Protein AF-W4L578-F1 (afdb_monomer_lite)

Secondary structure (DSSP, 8-state):
--HHHHHHHHHHHHHHHHHTT-HHHHHHHHHHHHHHHHHTT-HHHHHHHHHHHHHHHHHHTT-------

pLDDT: mean 87.93, std 13.89, range [42.75, 97.69]

Radius of gyration: 12.35 Å; chains: 1; bounding box: 31×28×29 Å

Sequence (69 aa):
MSKGATYSKIFRKAGLAWGKGDLNKAMALLQEGLDLATERGDTDAARMLQADLERYQGLARGETIDLSS

Organism: NCBI:txid1429439

Foldseek 3Di:
DDPVVVLVVLQVVLVVCVVVVNLVVSLVSLVVQLVVCVVVVVVVSNVVSVVVNVVSVCVVVVNPPPPPD

Structure (mmCIF, N/CA/C/O backbone):
data_AF-W4L578-F1
#
_entry.id   AF-W4L578-F1
#
loop_
_atom_site.group_PDB
_atom_site.id
_atom_site.type_symbol
_atom_site.label_atom_id
_atom_site.label_alt_id
_atom_site.label_comp_id
_atom_site.label_asym_id
_atom_site.label_entity_id
_atom_site.label_seq_id
_atom_site.pdbx_PDB_ins_code
_atom_site.Cartn_x
_atom_site.Cartn_y
_atom_site.Cartn_z
_atom_site.occupancy
_atom_site.B_iso_or_equiv
_atom_site.auth_seq_id
_atom_site.auth_comp_id
_atom_site.auth_asym_id
_atom_site.auth_atom_id
_atom_site.pdbx_PDB_model_num
ATOM 1 N N . MET A 1 1 ? -6.095 -13.519 14.779 1.00 53.38 1 MET A N 1
ATOM 2 C CA . MET A 1 1 ? -4.905 -12.987 14.076 1.00 53.38 1 MET A CA 1
ATOM 3 C C . MET A 1 1 ? -4.654 -11.581 14.597 1.00 53.38 1 MET A C 1
ATOM 5 O O . MET A 1 1 ? -5.609 -10.820 14.661 1.00 53.38 1 MET A O 1
ATOM 9 N N . SER A 1 2 ? -3.434 -11.253 15.035 1.00 65.75 2 SER A N 1
ATOM 10 C CA . SER A 1 2 ? -3.102 -9.881 15.461 1.00 65.75 2 SER A CA 1
ATOM 11 C C . SER A 1 2 ? -3.268 -8.913 14.282 1.00 65.75 2 SER A C 1
ATOM 13 O O . SER A 1 2 ? -2.965 -9.294 13.148 1.00 65.75 2 SER A O 1
ATOM 15 N N . LYS A 1 3 ? -3.733 -7.680 14.536 1.00 64.25 3 LYS A N 1
ATOM 16 C CA . LYS A 1 3 ? -3.895 -6.627 13.514 1.00 64.25 3 LYS A CA 1
ATOM 17 C C . LYS A 1 3 ? -2.627 -6.483 12.658 1.00 64.25 3 LYS A C 1
ATOM 19 O O . LYS A 1 3 ? -2.705 -6.545 11.434 1.00 64.25 3 LYS A O 1
ATOM 24 N N . GLY A 1 4 ? -1.454 -6.487 13.300 1.00 70.56 4 GLY A N 1
ATOM 25 C CA . GLY A 1 4 ? -0.154 -6.400 12.625 1.00 70.56 4 GLY A CA 1
ATOM 26 C C . GLY A 1 4 ? 0.142 -7.546 11.648 1.00 70.56 4 GLY A C 1
ATOM 27 O O . GLY A 1 4 ? 0.746 -7.322 10.607 1.00 70.56 4 GLY A O 1
ATOM 28 N N . ALA A 1 5 ? -0.346 -8.766 11.901 1.00 79.12 5 ALA A N 1
ATOM 29 C CA . ALA A 1 5 ? -0.106 -9.901 11.001 1.00 79.12 5 ALA A CA 1
ATOM 30 C C . ALA A 1 5 ? -0.806 -9.741 9.639 1.00 79.12 5 ALA A C 1
ATOM 32 O O . ALA A 1 5 ? -0.351 -10.301 8.640 1.00 79.12 5 ALA A O 1
ATOM 33 N N . THR A 1 6 ? -1.905 -8.977 9.596 1.00 86.00 6 THR A N 1
ATOM 34 C CA . THR A 1 6 ? -2.659 -8.735 8.360 1.00 86.00 6 THR A CA 1
ATOM 35 C C . THR A 1 6 ? -1.890 -7.782 7.450 1.00 86.00 6 THR A C 1
ATOM 37 O O . THR A 1 6 ? -1.580 -8.148 6.317 1.00 86.00 6 THR A O 1
ATOM 40 N N . TYR A 1 7 ? -1.496 -6.610 7.955 1.00 91.75 7 TYR A N 1
ATOM 41 C CA . TYR A 1 7 ? -0.791 -5.611 7.146 1.00 91.75 7 TYR A CA 1
ATOM 42 C C . TYR A 1 7 ? 0.621 -6.066 6.770 1.00 91.75 7 TYR A C 1
ATOM 44 O O . TYR A 1 7 ? 1.019 -5.910 5.620 1.00 91.75 7 TYR A O 1
ATOM 52 N N . SER A 1 8 ? 1.343 -6.761 7.659 1.00 90.50 8 SER A N 1
ATOM 53 C CA . SER A 1 8 ? 2.656 -7.337 7.318 1.00 90.50 8 SER A CA 1
ATOM 54 C C . SER A 1 8 ? 2.591 -8.296 6.125 1.00 90.50 8 SER A C 1
ATOM 56 O O . SER A 1 8 ? 3.520 -8.363 5.317 1.00 90.50 8 SER A O 1
ATOM 58 N N . LYS A 1 9 ? 1.483 -9.033 5.967 1.00 93.75 9 LYS A N 1
ATOM 59 C CA . LYS A 1 9 ? 1.270 -9.900 4.801 1.00 93.75 9 LYS A CA 1
ATOM 60 C C . LYS A 1 9 ? 1.018 -9.089 3.530 1.00 93.75 9 LYS A C 1
ATOM 62 O O . LYS A 1 9 ? 1.477 -9.504 2.466 1.00 93.75 9 LYS A O 1
ATOM 67 N N . ILE A 1 10 ? 0.308 -7.968 3.641 1.00 95.00 10 ILE A N 1
ATOM 68 C CA . ILE A 1 10 ? 0.048 -7.044 2.532 1.00 95.00 10 ILE A CA 1
ATOM 69 C C . ILE A 1 10 ? 1.364 -6.430 2.049 1.00 95.00 10 ILE A C 1
ATOM 71 O O . ILE A 1 10 ? 1.716 -6.639 0.890 1.00 95.00 10 ILE A O 1
ATOM 75 N N . PHE A 1 11 ? 2.153 -5.828 2.945 1.00 93.12 11 PHE A N 1
ATOM 76 C CA . PHE A 1 11 ? 3.464 -5.256 2.610 1.00 93.12 11 PHE A CA 1
ATOM 77 C C . PHE A 1 11 ? 4.390 -6.274 1.938 1.00 93.12 11 PHE A C 1
ATOM 79 O O . PHE A 1 11 ? 4.969 -6.006 0.886 1.00 93.12 11 PHE A O 1
ATOM 86 N N . ARG A 1 12 ? 4.481 -7.496 2.483 1.00 95.12 12 ARG A N 1
ATOM 87 C CA . ARG A 1 12 ? 5.316 -8.554 1.893 1.00 95.12 12 ARG A CA 1
ATOM 88 C C . ARG A 1 12 ? 4.873 -8.925 0.476 1.00 95.12 12 ARG A C 1
ATOM 90 O O . ARG A 1 12 ? 5.717 -9.149 -0.391 1.00 95.12 12 ARG A O 1
ATOM 97 N N . LYS A 1 13 ? 3.565 -9.047 0.236 1.00 96.81 13 LYS A N 1
ATOM 98 C CA . LYS A 1 13 ? 3.036 -9.383 -1.093 1.00 96.81 13 LYS A CA 1
ATOM 99 C C . LYS A 1 13 ? 3.232 -8.234 -2.081 1.00 96.81 13 LYS A C 1
ATOM 101 O O . LYS A 1 13 ? 3.606 -8.511 -3.218 1.00 96.81 13 LYS A O 1
ATOM 106 N N . ALA A 1 14 ? 3.008 -6.994 -1.646 1.00 95.94 14 ALA A N 1
ATOM 107 C CA . ALA A 1 14 ? 3.206 -5.804 -2.463 1.00 95.94 14 ALA A CA 1
ATOM 108 C C . ALA A 1 14 ? 4.671 -5.685 -2.902 1.00 95.94 14 ALA A C 1
ATOM 110 O O . ALA A 1 14 ? 4.941 -5.615 -4.098 1.00 95.94 14 ALA A O 1
ATOM 111 N N . GLY A 1 15 ? 5.619 -5.818 -1.968 1.00 94.19 15 GLY A N 1
ATOM 112 C CA . GLY A 1 15 ? 7.051 -5.807 -2.282 1.00 94.19 15 GLY A CA 1
ATOM 113 C C . GLY A 1 15 ? 7.486 -6.942 -3.217 1.00 94.19 15 GLY A C 1
ATOM 114 O O . GLY A 1 15 ? 8.305 -6.732 -4.108 1.00 94.19 15 GLY A O 1
ATOM 115 N N . LEU A 1 16 ? 6.907 -8.142 -3.078 1.00 97.19 16 LEU A N 1
ATOM 116 C CA . LEU A 1 16 ? 7.183 -9.246 -4.005 1.00 97.19 16 LEU A CA 1
ATOM 117 C C . LEU A 1 16 ? 6.631 -8.981 -5.413 1.00 97.19 16 LEU A C 1
ATOM 119 O O . LEU A 1 16 ? 7.285 -9.336 -6.390 1.00 97.19 16 LEU A O 1
ATOM 123 N N . ALA A 1 17 ? 5.430 -8.409 -5.527 1.00 95.62 17 ALA A N 1
ATOM 124 C CA . ALA A 1 17 ? 4.853 -8.032 -6.817 1.00 95.62 17 ALA A CA 1
ATOM 125 C C . ALA A 1 17 ? 5.694 -6.936 -7.487 1.00 95.62 17 ALA A C 1
ATOM 127 O O . ALA A 1 17 ? 6.066 -7.080 -8.650 1.00 95.62 17 ALA A O 1
ATOM 128 N N . TRP A 1 18 ? 6.108 -5.931 -6.710 1.00 92.44 18 TRP A N 1
ATOM 129 C CA . TRP A 1 18 ? 7.015 -4.877 -7.151 1.00 92.44 18 TRP A CA 1
ATOM 130 C C . TRP A 1 18 ? 8.338 -5.437 -7.682 1.00 92.44 18 TRP A C 1
ATOM 132 O O . TRP A 1 18 ? 8.731 -5.143 -8.806 1.00 92.44 18 TRP A O 1
ATOM 142 N N . GLY A 1 19 ? 8.996 -6.318 -6.920 1.00 92.31 19 GLY A N 1
ATOM 143 C CA . GLY A 1 19 ? 10.255 -6.951 -7.333 1.00 92.31 19 GLY A CA 1
ATOM 144 C C . GLY A 1 19 ? 10.143 -7.825 -8.588 1.00 92.31 19 GLY A C 1
ATOM 145 O O . GLY A 1 19 ? 11.152 -8.124 -9.217 1.00 92.31 19 GLY A O 1
ATOM 146 N N . LYS A 1 20 ? 8.925 -8.222 -8.976 1.00 94.88 20 LYS A N 1
ATOM 147 C CA . LYS A 1 20 ? 8.639 -8.936 -10.229 1.00 94.88 20 LYS A CA 1
ATOM 148 C C . LYS A 1 20 ? 8.276 -8.005 -11.392 1.00 94.88 20 LYS A C 1
ATOM 150 O O . LYS A 1 20 ? 7.958 -8.501 -12.468 1.00 94.88 20 LYS A O 1
ATOM 155 N N . GLY A 1 21 ? 8.296 -6.690 -11.182 1.00 92.50 21 GLY A N 1
ATOM 156 C CA . GLY A 1 21 ? 7.864 -5.689 -12.159 1.00 92.50 21 GLY A CA 1
ATOM 157 C C . GLY A 1 21 ? 6.344 -5.558 -12.287 1.00 92.50 21 GLY A C 1
ATOM 158 O O . GLY A 1 21 ? 5.867 -4.811 -13.134 1.00 92.50 21 GLY A O 1
ATOM 159 N N . ASP A 1 22 ? 5.567 -6.249 -11.449 1.00 95.44 22 ASP A N 1
ATOM 160 C CA . ASP A 1 22 ? 4.106 -6.172 -11.455 1.00 95.44 22 ASP A CA 1
ATOM 161 C C . ASP A 1 22 ? 3.644 -5.005 -10.569 1.00 95.44 22 ASP A C 1
ATOM 163 O O . ASP A 1 22 ? 3.133 -5.181 -9.458 1.00 95.44 22 ASP A O 1
ATOM 167 N N . LEU A 1 23 ? 3.907 -3.786 -11.054 1.00 91.81 23 LEU A N 1
ATOM 168 C CA . LEU A 1 23 ? 3.665 -2.542 -10.314 1.00 91.81 23 LEU A CA 1
ATOM 169 C C . LEU A 1 23 ? 2.170 -2.339 -10.036 1.00 91.81 23 LEU A C 1
ATOM 171 O O . LEU A 1 23 ? 1.796 -1.955 -8.930 1.00 91.81 23 LEU A O 1
ATOM 175 N N . ASN A 1 24 ? 1.312 -2.690 -10.998 1.00 94.06 24 ASN A N 1
ATOM 176 C CA . ASN A 1 24 ? -0.142 -2.607 -10.849 1.00 94.06 24 ASN A CA 1
ATOM 177 C C . ASN A 1 24 ? -0.636 -3.479 -9.693 1.00 94.06 24 ASN A C 1
ATOM 179 O O . ASN A 1 24 ? -1.399 -3.020 -8.845 1.00 94.06 24 ASN A O 1
ATOM 183 N N . LYS A 1 25 ? -0.167 -4.729 -9.614 1.00 95.38 25 LYS A N 1
ATOM 184 C CA . LYS A 1 25 ? -0.525 -5.621 -8.509 1.00 95.38 25 LYS A CA 1
ATOM 185 C C . LYS A 1 25 ? 0.039 -5.151 -7.178 1.00 95.38 25 LYS A C 1
ATOM 187 O O . LYS A 1 25 ? -0.620 -5.301 -6.152 1.00 95.38 25 LYS A O 1
ATOM 192 N N . ALA A 1 26 ? 1.251 -4.606 -7.181 1.00 95.94 26 ALA A N 1
ATOM 193 C CA . ALA A 1 26 ? 1.871 -4.067 -5.982 1.00 95.94 26 ALA A CA 1
ATOM 194 C C . ALA A 1 26 ? 1.040 -2.911 -5.398 1.00 95.94 26 ALA A C 1
ATOM 196 O O . ALA A 1 26 ? 0.724 -2.923 -4.210 1.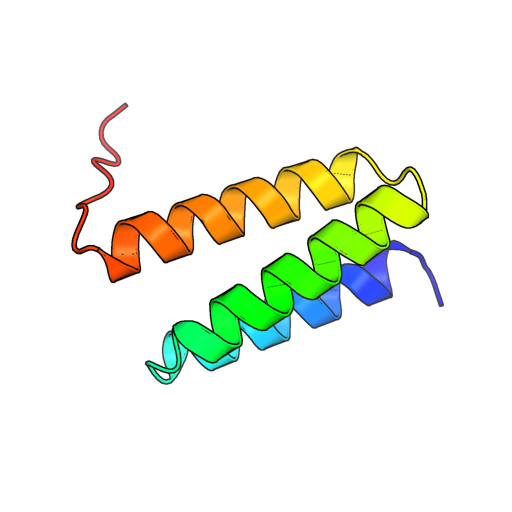00 95.94 26 ALA A O 1
ATOM 197 N N . MET A 1 27 ? 0.614 -1.976 -6.251 1.00 96.38 27 MET A N 1
ATOM 198 C CA . MET A 1 27 ? -0.251 -0.855 -5.878 1.00 96.38 27 MET A CA 1
ATOM 199 C C . MET A 1 27 ? -1.644 -1.312 -5.433 1.00 96.38 27 MET A C 1
ATOM 201 O O . MET A 1 27 ? -2.1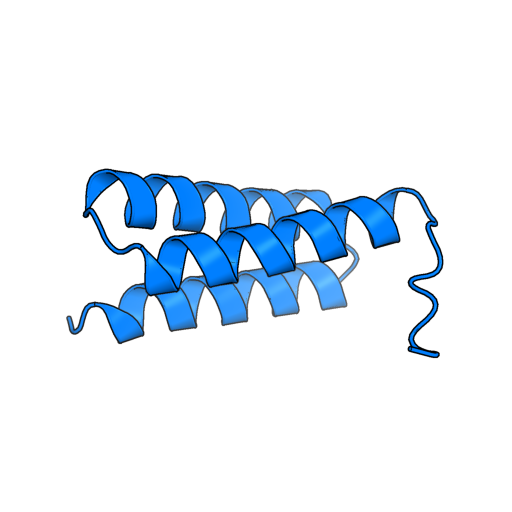33 -0.840 -4.411 1.00 96.38 27 MET A O 1
ATOM 205 N N . ALA A 1 28 ? -2.260 -2.263 -6.142 1.00 97.50 28 ALA A N 1
ATOM 206 C CA . ALA A 1 28 ? -3.574 -2.794 -5.774 1.00 97.50 28 ALA A CA 1
ATOM 207 C C . ALA A 1 28 ? -3.571 -3.411 -4.365 1.00 97.50 28 ALA A C 1
ATOM 209 O O . ALA A 1 28 ? -4.462 -3.140 -3.568 1.00 97.50 28 ALA A O 1
ATOM 210 N N . LEU A 1 29 ? -2.526 -4.172 -4.021 1.00 97.62 29 LEU A N 1
ATOM 211 C CA . LEU A 1 29 ? -2.377 -4.751 -2.683 1.00 97.62 29 LEU A CA 1
ATOM 212 C C . LEU A 1 29 ? -2.258 -3.680 -1.589 1.00 97.62 29 LEU A C 1
ATOM 214 O O . LEU A 1 29 ? -2.821 -3.851 -0.510 1.00 97.62 29 LEU A O 1
ATOM 218 N N . LEU A 1 30 ? -1.521 -2.595 -1.848 1.00 96.88 30 LEU A N 1
ATOM 219 C CA . LEU A 1 30 ? -1.383 -1.488 -0.897 1.00 96.88 30 LEU A CA 1
ATOM 220 C C . LEU A 1 30 ? -2.701 -0.721 -0.731 1.00 96.88 30 LEU A C 1
ATOM 222 O O . LEU A 1 30 ? -3.059 -0.402 0.401 1.00 96.88 30 LEU A O 1
ATOM 226 N N . GLN A 1 31 ? -3.449 -0.506 -1.818 1.00 97.69 31 GLN A N 1
ATOM 227 C CA . GLN A 1 31 ? -4.777 0.111 -1.773 1.00 97.69 31 GLN A CA 1
ATOM 228 C C . GLN A 1 31 ? -5.773 -0.743 -0.973 1.00 97.69 31 GLN A C 1
ATOM 230 O O . GLN A 1 31 ? -6.411 -0.229 -0.063 1.00 97.69 31 GLN A O 1
ATOM 235 N N . GLU A 1 32 ? -5.834 -2.057 -1.221 1.00 96.44 32 GLU A N 1
ATOM 236 C CA . GLU A 1 32 ? -6.675 -2.978 -0.436 1.00 96.44 32 GLU A CA 1
ATOM 237 C C . GLU A 1 32 ? -6.333 -2.930 1.062 1.00 96.44 32 GLU A C 1
ATOM 239 O O . GLU A 1 32 ? -7.211 -2.992 1.926 1.00 96.44 32 GLU A O 1
ATOM 244 N N . GLY A 1 33 ? -5.042 -2.828 1.393 1.00 96.00 33 GLY A N 1
ATOM 245 C CA . GLY A 1 33 ? -4.602 -2.679 2.775 1.00 96.00 33 GLY A CA 1
ATOM 246 C C . GLY A 1 33 ? -5.016 -1.351 3.391 1.00 96.00 33 GLY A C 1
ATOM 247 O O . GLY A 1 33 ? -5.428 -1.337 4.551 1.00 96.00 33 GLY A O 1
ATOM 248 N N . LEU A 1 34 ? -4.903 -0.259 2.632 1.00 97.38 34 LEU A N 1
ATOM 249 C CA . LEU A 1 34 ? -5.285 1.084 3.058 1.00 97.38 34 LEU A CA 1
ATOM 250 C C . LEU A 1 34 ? -6.784 1.169 3.347 1.00 97.38 34 LEU A C 1
ATOM 252 O O . LEU A 1 34 ? -7.168 1.678 4.401 1.00 97.38 34 LEU A O 1
ATOM 256 N N . ASP A 1 35 ? -7.611 0.618 2.462 1.00 97.06 35 ASP A N 1
ATOM 257 C CA . ASP A 1 35 ? -9.062 0.577 2.637 1.00 97.06 35 ASP A CA 1
ATOM 258 C C . ASP A 1 35 ? -9.411 -0.209 3.910 1.00 97.06 35 ASP A C 1
ATOM 260 O O . ASP A 1 35 ? -10.115 0.290 4.787 1.00 97.06 35 ASP A O 1
ATOM 264 N N . LEU A 1 36 ? -8.796 -1.384 4.099 1.00 95.31 36 LEU A N 1
ATOM 265 C CA . LEU A 1 36 ? -8.996 -2.208 5.292 1.00 95.31 36 LEU A CA 1
ATOM 266 C C . LEU A 1 36 ? -8.544 -1.519 6.591 1.00 95.31 36 LEU A C 1
ATOM 268 O O . LEU A 1 36 ? -9.188 -1.668 7.633 1.00 95.31 36 LEU A O 1
ATOM 272 N N . ALA A 1 37 ? -7.407 -0.820 6.564 1.00 95.25 37 ALA A N 1
ATOM 273 C CA . ALA A 1 37 ? -6.894 -0.087 7.717 1.00 95.25 37 ALA A CA 1
ATOM 274 C C . ALA A 1 37 ? -7.816 1.090 8.068 1.00 95.25 37 ALA A C 1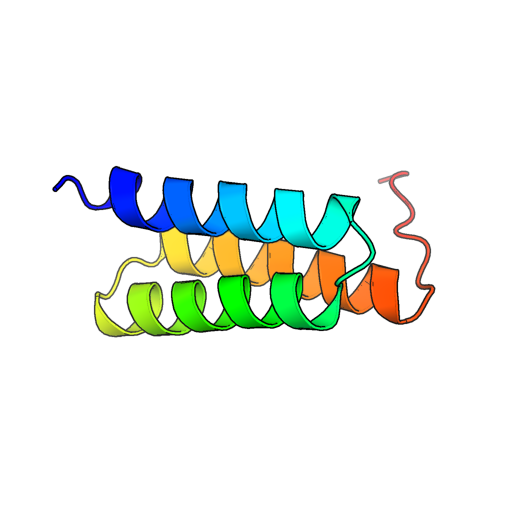
ATOM 276 O O . ALA A 1 37 ? -8.147 1.281 9.239 1.00 95.25 37 ALA A O 1
ATOM 277 N N . THR A 1 38 ? -8.303 1.808 7.054 1.00 95.75 38 THR A N 1
ATOM 278 C CA . THR A 1 38 ? -9.269 2.905 7.192 1.00 95.75 38 THR A CA 1
ATOM 279 C C . THR A 1 38 ? -10.589 2.416 7.785 1.00 95.75 38 THR A C 1
ATOM 281 O O . THR A 1 38 ? -11.044 2.965 8.787 1.00 95.75 38 THR A O 1
ATOM 284 N N . GLU A 1 39 ? -11.163 1.334 7.251 1.00 96.19 39 GLU A N 1
ATOM 285 C CA . GLU A 1 39 ? -12.404 0.729 7.761 1.00 96.19 39 GLU A CA 1
ATOM 286 C C . GLU A 1 39 ? -12.300 0.309 9.233 1.00 96.19 39 GLU A C 1
ATOM 288 O O . GLU A 1 39 ? -13.275 0.351 9.983 1.00 96.19 39 GLU A O 1
ATOM 293 N N . ARG A 1 40 ? -11.104 -0.098 9.670 1.00 94.00 40 ARG A N 1
ATOM 294 C CA . ARG A 1 40 ? -10.836 -0.546 11.043 1.00 94.00 40 ARG A CA 1
ATOM 295 C C . ARG A 1 40 ? -10.416 0.578 11.990 1.00 94.00 40 ARG A C 1
ATOM 297 O O . ARG A 1 40 ? -10.189 0.292 13.169 1.00 94.00 40 ARG A O 1
ATOM 304 N N . GLY A 1 41 ? -10.284 1.810 11.494 1.00 95.56 41 GLY A N 1
ATOM 305 C CA . GLY A 1 41 ? -9.755 2.947 12.252 1.00 95.56 41 GLY A CA 1
ATOM 306 C C . GLY A 1 41 ? -8.287 2.776 12.662 1.00 95.56 41 GLY A C 1
ATOM 307 O O . GLY A 1 41 ? -7.864 3.318 13.679 1.00 95.56 41 GLY A O 1
ATOM 308 N N . ASP A 1 42 ? -7.519 1.978 11.919 1.00 94.69 42 ASP A N 1
ATOM 309 C CA . ASP A 1 42 ? -6.104 1.708 12.172 1.00 94.69 42 ASP A CA 1
ATOM 310 C C . ASP A 1 42 ? -5.236 2.758 11.468 1.00 94.69 42 ASP A C 1
ATOM 312 O O . ASP A 1 42 ? -4.712 2.548 10.373 1.00 94.69 42 ASP A O 1
ATOM 316 N N . THR A 1 43 ? -5.146 3.937 12.082 1.00 94.81 43 THR A N 1
ATOM 317 C CA . THR A 1 43 ? -4.524 5.126 11.481 1.00 94.81 43 THR A CA 1
ATOM 318 C C . THR A 1 43 ? -3.036 4.951 11.195 1.00 94.81 43 THR A C 1
ATOM 320 O O . THR A 1 43 ? -2.550 5.452 10.181 1.00 94.81 43 THR A O 1
ATOM 323 N N . ASP A 1 44 ? -2.315 4.220 12.048 1.00 93.19 44 ASP A N 1
ATOM 324 C CA . ASP A 1 44 ? -0.882 3.973 11.860 1.00 93.19 44 ASP A CA 1
ATOM 325 C C . ASP A 1 44 ? -0.645 3.072 10.646 1.00 93.19 44 ASP A C 1
ATOM 327 O O . ASP A 1 44 ? 0.177 3.388 9.782 1.00 93.19 44 ASP A O 1
ATOM 331 N N . ALA A 1 45 ? -1.413 1.983 10.531 1.00 92.69 45 ALA A N 1
ATOM 332 C CA . ALA A 1 45 ? -1.337 1.103 9.372 1.00 92.69 45 ALA A CA 1
ATOM 333 C C . ALA A 1 45 ? -1.746 1.830 8.084 1.00 92.69 45 ALA A C 1
ATOM 335 O O . ALA A 1 45 ? -1.048 1.713 7.076 1.00 92.69 45 ALA A O 1
ATOM 336 N N . ALA A 1 46 ? -2.831 2.612 8.124 1.00 95.75 46 ALA A N 1
ATOM 337 C CA . ALA A 1 46 ? -3.302 3.391 6.982 1.00 95.75 46 ALA A CA 1
ATOM 338 C C . ALA A 1 46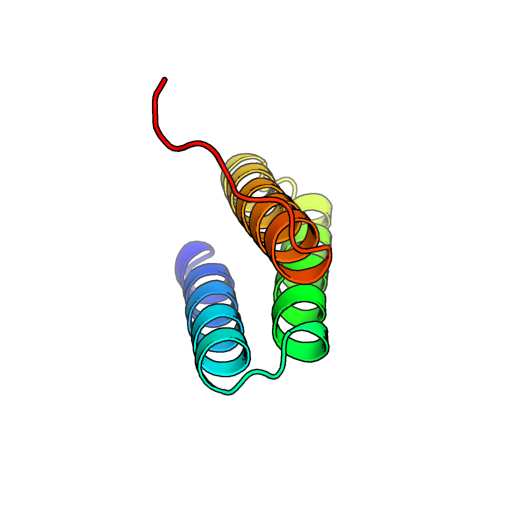 ? -2.220 4.359 6.483 1.00 95.75 46 ALA A C 1
ATOM 340 O O . ALA A 1 46 ? -1.892 4.359 5.299 1.00 95.75 46 ALA A O 1
ATOM 341 N N . ARG A 1 47 ? -1.580 5.108 7.391 1.00 96.19 47 ARG A N 1
ATOM 342 C CA . ARG A 1 47 ? -0.495 6.033 7.041 1.00 96.19 47 ARG A CA 1
ATOM 343 C C . ARG A 1 47 ? 0.679 5.324 6.363 1.00 96.19 47 ARG A C 1
ATOM 345 O O . ARG A 1 47 ? 1.212 5.831 5.380 1.00 96.19 47 ARG A O 1
ATOM 352 N N . MET A 1 48 ? 1.092 4.166 6.879 1.00 94.31 48 MET A N 1
ATOM 353 C CA . MET A 1 48 ? 2.197 3.402 6.288 1.00 94.31 48 MET A CA 1
ATOM 354 C C . MET A 1 48 ? 1.849 2.868 4.893 1.00 94.31 48 MET A C 1
ATOM 356 O O . MET A 1 48 ? 2.658 2.970 3.975 1.00 94.31 48 MET A O 1
ATOM 360 N N . LEU A 1 49 ? 0.644 2.316 4.730 1.00 95.62 49 LEU A N 1
ATOM 361 C CA . LEU A 1 49 ? 0.158 1.790 3.452 1.00 95.62 49 LEU A CA 1
ATOM 362 C C . LEU A 1 49 ? 0.041 2.890 2.395 1.00 95.62 49 LEU A C 1
ATOM 364 O O . LEU A 1 49 ? 0.441 2.684 1.250 1.00 95.62 49 LEU A O 1
ATOM 368 N N . GLN A 1 50 ? -0.450 4.062 2.793 1.00 97.00 50 GLN A N 1
ATOM 369 C CA . GLN A 1 50 ? -0.533 5.228 1.925 1.00 97.00 50 GLN A CA 1
ATOM 370 C C . GLN A 1 50 ? 0.856 5.700 1.467 1.00 97.00 50 GLN A C 1
ATOM 372 O O . GLN A 1 50 ? 1.057 5.902 0.272 1.00 97.00 50 GLN A O 1
ATOM 377 N N . ALA A 1 51 ? 1.827 5.816 2.379 1.00 95.31 51 ALA A N 1
ATOM 378 C CA . ALA A 1 51 ? 3.181 6.257 2.036 1.00 95.31 51 ALA A CA 1
ATOM 379 C C . ALA A 1 51 ? 3.872 5.315 1.028 1.00 95.31 51 ALA A C 1
ATOM 381 O O . ALA A 1 51 ? 4.497 5.769 0.068 1.00 95.31 51 ALA A O 1
ATOM 382 N N . ASP A 1 52 ? 3.729 3.997 1.205 1.00 94.19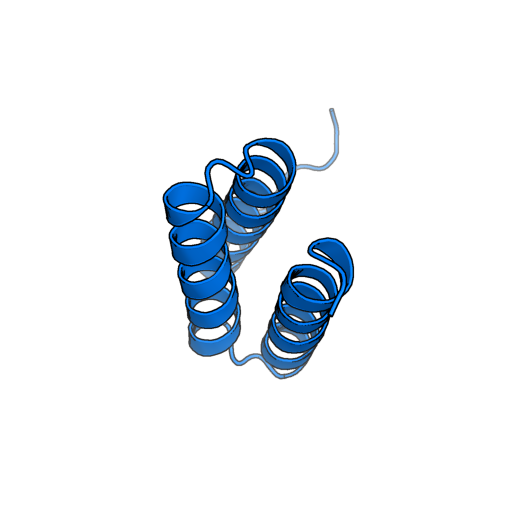 52 ASP A N 1
ATOM 383 C CA . ASP A 1 52 ? 4.267 3.018 0.252 1.00 94.19 52 ASP A CA 1
ATOM 384 C C . ASP A 1 52 ? 3.543 3.072 -1.102 1.00 94.19 52 ASP A C 1
ATOM 386 O O . ASP A 1 52 ? 4.177 2.914 -2.149 1.00 94.19 52 ASP A O 1
ATOM 390 N N . LEU A 1 53 ? 2.228 3.321 -1.108 1.00 95.25 53 LEU A N 1
ATOM 391 C CA . LEU A 1 53 ? 1.455 3.454 -2.342 1.00 95.25 53 LEU A CA 1
ATOM 392 C C . LEU A 1 53 ? 1.897 4.682 -3.147 1.00 95.25 53 LEU A C 1
ATOM 394 O O . LEU A 1 53 ? 2.137 4.564 -4.349 1.00 95.25 53 LEU A O 1
ATOM 398 N N . GLU A 1 54 ? 2.061 5.831 -2.491 1.00 94.56 54 GLU A N 1
ATOM 399 C CA . GLU A 1 54 ? 2.569 7.066 -3.103 1.00 94.56 54 GLU A CA 1
ATOM 400 C C . GLU A 1 54 ? 3.980 6.862 -3.668 1.00 94.56 54 GLU A C 1
ATOM 402 O O . GLU A 1 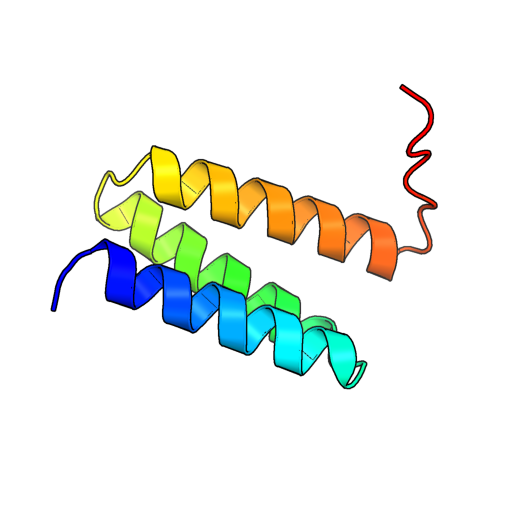54 ? 4.260 7.226 -4.814 1.00 94.56 54 GLU A O 1
ATOM 407 N N . ARG A 1 55 ? 4.849 6.179 -2.913 1.00 91.00 55 ARG A N 1
ATOM 408 C CA . ARG A 1 55 ? 6.189 5.799 -3.374 1.00 91.00 55 ARG A CA 1
ATOM 409 C C . ARG A 1 55 ? 6.134 4.949 -4.644 1.00 91.00 55 ARG A C 1
ATOM 411 O O . ARG A 1 55 ? 6.897 5.190 -5.578 1.00 91.00 55 ARG A O 1
ATOM 418 N N . TYR A 1 56 ? 5.256 3.948 -4.688 1.00 91.56 56 TYR A N 1
ATOM 419 C CA . TYR A 1 56 ? 5.129 3.055 -5.844 1.00 91.56 56 TYR A CA 1
ATOM 420 C C . TYR A 1 56 ? 4.553 3.784 -7.060 1.00 91.56 56 TYR A C 1
ATOM 422 O O . TYR A 1 56 ? 5.015 3.554 -8.176 1.00 91.56 56 TYR A O 1
ATOM 430 N N . GLN A 1 57 ? 3.604 4.699 -6.851 1.00 91.38 57 GLN A N 1
ATOM 431 C CA . GLN A 1 57 ? 3.055 5.553 -7.905 1.00 91.38 57 GLN A CA 1
ATOM 432 C C . GLN A 1 57 ? 4.115 6.473 -8.509 1.00 91.38 57 GLN A C 1
ATOM 434 O O . GLN A 1 57 ? 4.215 6.545 -9.733 1.00 91.38 57 GLN A O 1
ATOM 439 N N . GLY A 1 58 ? 4.921 7.139 -7.678 1.00 89.81 58 GLY A N 1
ATOM 440 C CA . GLY A 1 58 ? 5.992 8.007 -8.166 1.00 89.81 58 GLY A CA 1
ATOM 441 C C . GLY A 1 58 ? 7.011 7.230 -8.995 1.00 89.81 58 GLY A C 1
ATOM 442 O O . GLY A 1 58 ? 7.270 7.561 -10.152 1.00 89.81 58 GLY A O 1
ATOM 443 N N . LEU A 1 59 ? 7.488 6.103 -8.465 1.00 84.75 59 LEU A N 1
ATOM 444 C CA . LEU A 1 59 ? 8.415 5.227 -9.183 1.00 84.75 59 LEU A CA 1
ATOM 445 C C . LEU A 1 59 ? 7.820 4.680 -10.496 1.00 84.75 59 LEU A C 1
ATOM 447 O O . LEU A 1 59 ? 8.528 4.609 -11.498 1.00 84.75 59 LEU A O 1
ATOM 451 N N . ALA A 1 60 ? 6.527 4.333 -10.530 1.00 83.50 60 ALA A N 1
ATOM 452 C CA . ALA A 1 60 ? 5.849 3.875 -11.748 1.00 83.50 60 ALA A CA 1
ATOM 453 C C . ALA A 1 60 ? 5.695 4.982 -12.807 1.00 83.50 60 ALA A C 1
ATOM 455 O O . ALA A 1 60 ? 5.697 4.688 -14.002 1.00 83.50 60 ALA A O 1
ATOM 456 N N . ARG A 1 61 ? 5.602 6.252 -12.390 1.00 84.81 61 ARG A N 1
ATOM 457 C CA . ARG A 1 61 ? 5.613 7.422 -13.286 1.00 84.81 61 ARG A CA 1
ATOM 458 C C . ARG A 1 61 ? 7.020 7.817 -13.750 1.00 84.81 61 ARG A C 1
ATOM 460 O O . ARG A 1 61 ? 7.153 8.742 -14.545 1.00 84.81 61 ARG A O 1
ATOM 467 N N . GLY A 1 62 ? 8.059 7.119 -13.286 1.00 80.62 62 GLY A N 1
ATOM 468 C CA . GLY A 1 62 ? 9.452 7.473 -13.555 1.00 80.62 62 GLY A CA 1
ATOM 469 C C . GLY A 1 62 ? 9.938 8.674 -12.741 1.00 80.62 62 GLY A C 1
ATOM 470 O O . GLY A 1 62 ? 10.954 9.270 -13.089 1.00 80.62 62 GLY A O 1
ATOM 471 N N . GLU A 1 63 ? 9.235 9.041 -11.665 1.00 75.19 63 GLU A N 1
ATOM 472 C CA . GLU A 1 63 ? 9.692 10.065 -10.731 1.00 75.19 63 GLU A CA 1
ATOM 473 C C . GLU A 1 63 ? 10.868 9.484 -9.935 1.00 75.19 63 GLU A C 1
ATOM 475 O O . GLU A 1 63 ? 10.712 8.575 -9.114 1.00 75.19 63 GLU A O 1
ATOM 480 N N . THR A 1 64 ? 12.077 9.986 -10.191 1.00 58.50 64 THR A N 1
ATOM 481 C CA . THR A 1 64 ? 13.205 9.790 -9.280 1.00 58.50 64 THR A CA 1
ATOM 482 C C . THR A 1 64 ? 12.847 10.435 -7.953 1.00 58.50 64 THR A C 1
ATOM 484 O O . THR A 1 64 ? 12.781 11.659 -7.854 1.00 58.50 64 THR A O 1
ATOM 487 N N . ILE A 1 65 ? 12.618 9.609 -6.932 1.00 55.66 65 ILE A N 1
ATOM 488 C CA . ILE A 1 65 ? 12.612 10.079 -5.551 1.00 55.66 65 ILE A CA 1
ATOM 489 C C . ILE A 1 65 ? 14.040 10.523 -5.275 1.00 55.66 65 ILE A C 1
ATOM 491 O O . ILE A 1 65 ? 14.943 9.690 -5.162 1.00 55.66 65 ILE A O 1
ATOM 495 N N . ASP A 1 66 ? 14.246 11.833 -5.237 1.00 53.94 66 ASP A N 1
ATOM 496 C CA . ASP A 1 66 ? 15.483 12.385 -4.729 1.00 53.94 66 ASP A CA 1
ATOM 497 C C . ASP A 1 66 ? 15.549 12.059 -3.234 1.00 53.94 66 ASP A C 1
ATOM 499 O O . ASP A 1 66 ? 14.831 12.625 -2.415 1.00 53.94 66 ASP A O 1
ATOM 503 N N . LEU A 1 67 ? 16.359 11.058 -2.896 1.00 53.34 67 LEU A N 1
ATOM 504 C CA . LEU A 1 67 ? 16.607 10.646 -1.517 1.00 53.34 67 LEU A CA 1
ATOM 505 C C . LEU A 1 67 ? 17.627 11.567 -0.824 1.00 53.34 67 LEU A C 1
ATOM 507 O O . LEU A 1 67 ? 18.074 11.244 0.275 1.00 53.34 67 LEU A O 1
ATOM 511 N N . SER A 1 68 ? 18.016 12.688 -1.446 1.00 49.06 68 SER A N 1
ATOM 512 C CA . SER A 1 68 ? 18.818 13.731 -0.808 1.00 49.06 68 SER A CA 1
ATOM 513 C C . SER A 1 68 ? 17.926 14.774 -0.124 1.00 49.06 68 SER A C 1
ATOM 515 O O . SER A 1 68 ? 17.700 15.876 -0.613 1.00 49.06 68 SER A O 1
ATOM 517 N N . SER A 1 69 ? 17.375 14.428 1.039 1.00 42.75 69 SER A N 1
ATOM 518 C CA . SER A 1 69 ? 16.814 15.397 1.996 1.00 42.75 69 SER A CA 1
ATOM 519 C C . SER A 1 69 ? 16.938 14.877 3.418 1.00 42.75 69 SER A C 1
ATOM 521 O O . SER A 1 69 ? 16.624 13.685 3.633 1.00 42.75 69 SER A O 1
#